Protein AF-A0AA88XJ50-F1 (afdb_monomer_lite)

Secondary structure (DSSP, 8-state):
------PPEETTT--HHHHTTSTT--HHHHHHHHHHHHHHSS--HHHHHHSTTS-HHHHHHHHHTTSEE-PPPTT---HHHHHHHHHHHHHHHHSTT-----------S-------------

Radius of gyration: 33.4 Å; chains: 1; bounding box: 62×72×80 Å

InterPro domains:
  IPR010994 RuvA domain 2-like [SSF47781] (4-69)
  IPR060575 SAM-like, helix-hairpin-helix tandem [PF12836] (5-59)

Sequence (122 aa):
MATSNIGPINVNTASKEDHKLIPNVGDKTSLAILKLRDEKGFLDIEDLKSISTIPNTVLDPLVDRGVITFEEELGVPSLKDTIAQLQELQKVVANKDVQISIKQKEIPSGITVTRANSKTTI

Structure (mmCIF, N/CA/C/O backbone):
data_AF-A0AA88XJ50-F1
#
_entry.id   AF-A0AA88XJ50-F1
#
loop_
_atom_site.group_PDB
_atom_site.id
_atom_site.type_symbol
_atom_site.label_atom_id
_atom_site.label_alt_id
_atom_site.label_comp_id
_atom_site.label_asym_id
_atom_site.label_entity_id
_atom_site.label_seq_id
_atom_site.pdbx_PDB_ins_code
_atom_site.Cartn_x
_atom_site.Cartn_y
_atom_site.Cartn_z
_atom_site.occupancy
_atom_site.B_iso_or_equiv
_atom_site.auth_seq_id
_atom_site.auth_comp_id
_atom_site.auth_asym_id
_atom_site.auth_atom_id
_atom_site.pdbx_PDB_model_num
ATOM 1 N N . MET A 1 1 ? 9.227 -24.376 -12.001 1.00 35.28 1 MET A N 1
ATOM 2 C CA . MET A 1 1 ? 8.880 -22.940 -12.047 1.00 35.28 1 MET A CA 1
ATOM 3 C C . MET A 1 1 ? 7.486 -22.826 -11.459 1.00 35.28 1 MET A C 1
ATOM 5 O O . MET A 1 1 ? 6.574 -23.398 -12.036 1.00 35.28 1 MET A O 1
ATOM 9 N N . ALA A 1 2 ? 7.339 -22.263 -10.259 1.00 36.47 2 ALA A N 1
ATOM 10 C CA . ALA A 1 2 ? 6.041 -22.192 -9.594 1.00 36.47 2 ALA A CA 1
ATOM 11 C C . ALA A 1 2 ? 5.217 -21.072 -10.240 1.00 36.47 2 ALA A C 1
ATOM 13 O O . ALA A 1 2 ? 5.492 -19.893 -10.042 1.00 36.47 2 ALA A O 1
ATOM 14 N N . THR A 1 3 ? 4.247 -21.449 -11.066 1.00 40.50 3 THR A N 1
ATOM 15 C CA . THR A 1 3 ? 3.180 -20.557 -11.517 1.00 40.50 3 THR A CA 1
ATOM 16 C C . THR A 1 3 ? 2.228 -20.365 -10.343 1.00 40.50 3 THR A C 1
ATOM 18 O O . THR A 1 3 ? 1.256 -21.106 -10.196 1.00 40.50 3 THR A O 1
ATOM 21 N N . SER A 1 4 ? 2.553 -19.432 -9.451 1.00 47.94 4 SER A N 1
ATOM 22 C CA . SER A 1 4 ? 1.611 -19.014 -8.419 1.00 47.94 4 SER A CA 1
ATOM 23 C C . SER A 1 4 ? 0.461 -18.302 -9.116 1.00 47.94 4 SER A C 1
ATOM 25 O O . SER A 1 4 ? 0.669 -17.355 -9.872 1.00 47.94 4 SER A O 1
ATOM 27 N N . ASN A 1 5 ? -0.749 -18.803 -8.899 1.00 52.62 5 ASN A N 1
ATOM 28 C CA . ASN A 1 5 ? -1.982 -18.102 -9.206 1.00 52.62 5 ASN A CA 1
ATOM 29 C C . ASN A 1 5 ? -2.027 -16.874 -8.283 1.00 52.62 5 ASN A C 1
ATOM 31 O O . ASN A 1 5 ? -2.505 -16.951 -7.154 1.00 52.62 5 ASN A O 1
ATOM 35 N N . ILE A 1 6 ? -1.350 -15.805 -8.706 1.00 66.25 6 ILE A N 1
ATOM 36 C CA . ILE A 1 6 ? -1.211 -14.563 -7.954 1.00 66.25 6 ILE A CA 1
ATOM 37 C C . ILE A 1 6 ? -2.518 -13.822 -8.184 1.00 66.25 6 ILE A C 1
ATOM 39 O O . ILE A 1 6 ? -2.699 -13.156 -9.203 1.00 66.25 6 ILE A O 1
ATOM 43 N N . GLY A 1 7 ? -3.459 -14.028 -7.267 1.00 74.88 7 GLY A N 1
ATOM 44 C CA . GLY A 1 7 ? -4.624 -13.166 -7.168 1.00 74.88 7 GLY A CA 1
ATOM 45 C C . GLY A 1 7 ? -4.208 -11.700 -6.977 1.00 74.88 7 GLY A C 1
ATOM 46 O O . GLY A 1 7 ? -3.026 -11.415 -6.762 1.00 74.88 7 GLY A O 1
ATOM 47 N N . PRO A 1 8 ? -5.164 -10.767 -7.061 1.00 85.75 8 PRO A N 1
ATOM 48 C CA . PRO A 1 8 ? -4.906 -9.354 -6.813 1.00 85.75 8 PRO A CA 1
ATOM 49 C C . PRO A 1 8 ? -4.130 -9.141 -5.509 1.00 85.75 8 PRO A C 1
ATOM 51 O O . PRO A 1 8 ? -4.492 -9.682 -4.464 1.00 85.75 8 PRO A O 1
ATOM 54 N N . ILE A 1 9 ? -3.065 -8.344 -5.578 1.00 89.12 9 ILE A N 1
ATOM 55 C CA . ILE A 1 9 ? -2.255 -7.968 -4.422 1.00 89.12 9 ILE A CA 1
ATOM 56 C C . ILE A 1 9 ? -2.722 -6.600 -3.945 1.00 89.12 9 ILE A C 1
ATOM 58 O O . ILE A 1 9 ? -2.658 -5.614 -4.683 1.00 89.12 9 ILE A O 1
ATOM 62 N N . ASN A 1 10 ? -3.158 -6.547 -2.692 1.00 89.81 10 ASN A N 1
ATOM 63 C CA . ASN A 1 10 ? -3.593 -5.312 -2.065 1.00 89.81 10 ASN A CA 1
ATOM 64 C C . ASN A 1 10 ? -2.393 -4.541 -1.505 1.00 89.81 10 ASN A C 1
ATOM 66 O O . ASN A 1 10 ? -1.741 -5.006 -0.578 1.00 89.81 10 ASN A O 1
ATOM 70 N N . VAL A 1 11 ? -2.117 -3.344 -2.019 1.00 89.62 11 VAL A N 1
ATOM 71 C CA . VAL A 1 11 ? -0.934 -2.547 -1.625 1.00 89.62 11 VAL A CA 1
ATOM 72 C C . VAL A 1 11 ? -0.959 -2.052 -0.178 1.00 89.62 11 VAL A C 1
ATOM 74 O O . VAL A 1 11 ? 0.087 -1.737 0.389 1.00 89.62 11 VAL A O 1
ATOM 77 N N . ASN A 1 12 ? -2.143 -1.978 0.429 1.00 89.94 12 ASN A N 1
ATOM 78 C CA . ASN A 1 12 ? -2.312 -1.499 1.795 1.00 89.94 12 ASN A CA 1
ATOM 79 C C . ASN A 1 12 ? -2.062 -2.615 2.822 1.00 89.94 12 ASN A C 1
ATOM 81 O O . ASN A 1 12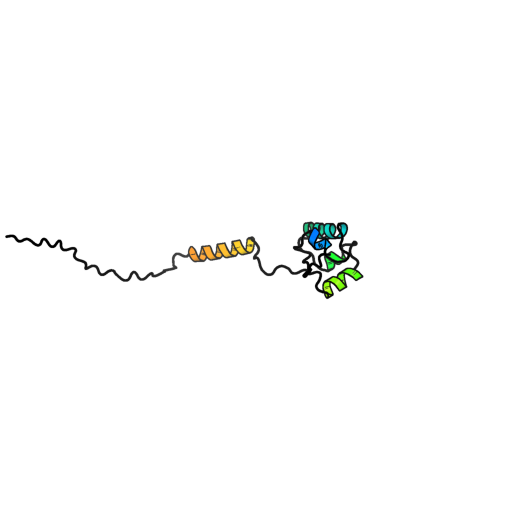 ? -1.527 -2.351 3.902 1.00 89.94 12 ASN A O 1
ATOM 85 N N . THR A 1 13 ? -2.376 -3.868 2.481 1.00 87.44 13 THR A N 1
ATOM 86 C CA . THR A 1 13 ? -2.285 -5.014 3.406 1.00 87.44 13 THR A CA 1
ATOM 87 C C . THR A 1 13 ? -1.150 -5.986 3.089 1.00 87.44 13 THR A C 1
ATOM 89 O O . THR A 1 13 ? -0.698 -6.707 3.980 1.00 87.44 13 THR A O 1
ATOM 92 N N . ALA A 1 14 ? -0.655 -6.002 1.852 1.00 88.44 14 ALA A N 1
ATOM 93 C CA . 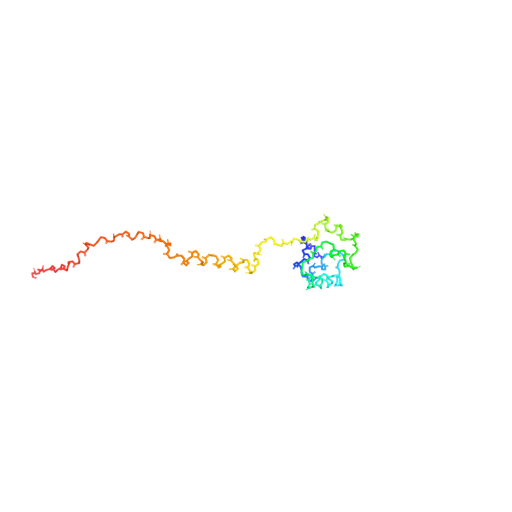ALA A 1 14 ? 0.358 -6.944 1.405 1.00 88.44 14 ALA A CA 1
ATOM 94 C C . ALA A 1 14 ? 1.719 -6.742 2.086 1.00 88.44 14 ALA A C 1
ATOM 96 O O . ALA A 1 14 ? 2.101 -5.655 2.539 1.00 88.44 14 ALA A O 1
ATOM 97 N N . SER A 1 15 ? 2.474 -7.839 2.166 1.00 89.62 15 SER A N 1
ATOM 98 C CA . SER A 1 15 ? 3.823 -7.828 2.716 1.00 89.62 15 SER A CA 1
ATOM 99 C C . SER A 1 15 ? 4.855 -7.354 1.688 1.00 89.62 15 SER A C 1
ATOM 101 O O . SER A 1 15 ? 4.606 -7.286 0.482 1.00 89.62 15 SER A O 1
ATOM 103 N N . LYS A 1 16 ? 6.078 -7.080 2.163 1.00 89.44 16 LYS A N 1
ATOM 104 C CA . LYS A 1 16 ? 7.202 -6.714 1.291 1.00 89.44 16 LYS A CA 1
ATOM 105 C C . LYS A 1 16 ? 7.431 -7.746 0.177 1.00 89.44 16 LYS A C 1
ATOM 107 O O . LYS A 1 16 ? 7.739 -7.366 -0.955 1.00 89.44 16 LYS A O 1
ATOM 112 N N . GLU A 1 17 ? 7.328 -9.028 0.519 1.00 89.38 17 GLU A N 1
ATOM 113 C CA . GLU A 1 17 ? 7.558 -10.129 -0.416 1.00 89.38 17 GLU A CA 1
ATOM 114 C C . GLU A 1 17 ? 6.401 -10.276 -1.404 1.00 89.38 17 GLU A C 1
ATOM 116 O O . GLU A 1 17 ? 6.652 -10.486 -2.587 1.00 89.38 17 GLU A O 1
ATOM 121 N N . ASP A 1 18 ? 5.163 -10.040 -0.967 1.00 89.31 18 ASP A N 1
ATOM 122 C CA . ASP A 1 18 ? 3.999 -10.048 -1.858 1.00 89.31 18 ASP A CA 1
ATOM 123 C C . ASP A 1 18 ? 4.078 -8.914 -2.883 1.00 89.31 18 ASP A C 1
ATOM 125 O O . ASP A 1 18 ? 3.877 -9.145 -4.070 1.00 89.31 18 ASP A O 1
ATOM 129 N N . HIS A 1 19 ? 4.495 -7.707 -2.487 1.00 88.56 19 HIS A N 1
ATOM 130 C CA . HIS A 1 19 ? 4.727 -6.620 -3.444 1.00 88.56 19 HIS A CA 1
ATOM 131 C C . HIS A 1 19 ? 5.745 -6.993 -4.529 1.00 88.56 19 HIS A C 1
ATOM 133 O O . HIS A 1 19 ? 5.615 -6.549 -5.663 1.00 88.56 19 HIS A O 1
ATOM 139 N N . LYS A 1 20 ? 6.749 -7.822 -4.215 1.00 88.69 20 LYS A N 1
ATOM 140 C CA . LYS A 1 20 ? 7.754 -8.272 -5.195 1.00 88.69 20 LYS A CA 1
ATOM 141 C C . LYS A 1 20 ? 7.200 -9.281 -6.203 1.00 88.69 20 LYS A C 1
ATOM 143 O O . LYS A 1 20 ? 7.856 -9.549 -7.207 1.00 88.69 20 LYS A O 1
ATOM 148 N N . LEU A 1 21 ? 6.018 -9.844 -5.952 1.00 88.19 21 LEU A N 1
ATOM 149 C CA . LEU A 1 21 ? 5.299 -10.669 -6.924 1.00 88.19 21 LEU A CA 1
ATOM 150 C C . LEU A 1 21 ? 4.606 -9.812 -7.992 1.00 88.19 21 LEU A C 1
ATOM 152 O O . LEU A 1 21 ? 4.261 -10.330 -9.055 1.00 88.19 21 LEU A O 1
ATOM 156 N N . ILE A 1 22 ? 4.426 -8.510 -7.740 1.00 86.12 22 ILE A N 1
ATOM 157 C CA . ILE A 1 22 ? 3.868 -7.583 -8.720 1.00 86.12 22 ILE A CA 1
ATOM 158 C C . ILE A 1 22 ? 4.902 -7.387 -9.847 1.00 86.12 22 ILE A C 1
ATOM 160 O O . ILE A 1 22 ? 6.060 -7.044 -9.587 1.00 86.12 22 ILE A O 1
ATOM 164 N N . PRO A 1 23 ? 4.517 -7.572 -11.123 1.00 84.50 23 PRO A N 1
ATOM 165 C CA . PRO A 1 23 ? 5.422 -7.367 -12.246 1.00 84.50 23 PRO A CA 1
ATOM 166 C C . PRO A 1 23 ? 6.050 -5.971 -12.226 1.00 84.50 23 PRO A C 1
ATOM 168 O O . PRO A 1 23 ? 5.353 -4.973 -12.061 1.00 84.50 23 PRO A O 1
ATOM 171 N N . ASN A 1 24 ? 7.366 -5.900 -12.450 1.00 83.38 24 ASN A N 1
ATOM 172 C CA . ASN A 1 24 ? 8.159 -4.661 -12.428 1.00 83.38 24 ASN A CA 1
ATOM 173 C C . ASN A 1 24 ? 8.237 -3.951 -11.059 1.00 83.38 24 ASN A C 1
ATOM 175 O O . ASN A 1 24 ? 8.752 -2.836 -10.982 1.00 83.38 24 ASN A O 1
ATOM 179 N N . VAL A 1 25 ? 7.793 -4.593 -9.975 1.00 85.88 25 VAL A N 1
ATOM 180 C CA . VAL A 1 25 ? 7.992 -4.119 -8.601 1.00 85.88 25 VAL A CA 1
ATOM 181 C C . VAL A 1 25 ? 9.116 -4.928 -7.959 1.00 85.88 25 VAL A C 1
ATOM 183 O O . VAL A 1 25 ? 9.041 -6.142 -7.814 1.00 85.88 25 VAL A O 1
ATOM 186 N N . GLY A 1 26 ? 10.194 -4.240 -7.582 1.00 86.19 26 GLY A N 1
ATOM 187 C CA . GLY A 1 26 ? 11.337 -4.836 -6.883 1.00 86.19 26 GLY A CA 1
ATOM 188 C C . GLY A 1 26 ? 11.457 -4.361 -5.436 1.00 86.19 26 GLY A C 1
ATOM 189 O O . GLY A 1 26 ? 10.621 -3.608 -4.939 1.00 86.19 26 GLY A O 1
ATOM 190 N N . ASP A 1 27 ? 12.552 -4.731 -4.766 1.00 89.69 27 ASP A N 1
ATOM 191 C CA . ASP A 1 27 ? 12.810 -4.365 -3.364 1.00 89.69 27 ASP A CA 1
ATOM 192 C C . ASP A 1 27 ? 12.726 -2.861 -3.089 1.00 89.69 27 ASP A C 1
ATOM 194 O O . ASP A 1 27 ? 12.152 -2.456 -2.081 1.00 89.69 27 ASP A O 1
ATOM 198 N N . LYS A 1 28 ? 13.278 -2.027 -3.980 1.00 89.44 28 LYS A N 1
ATOM 199 C CA . LYS A 1 28 ? 13.258 -0.563 -3.816 1.00 89.44 28 LYS A CA 1
ATOM 200 C C . LYS A 1 28 ? 11.832 -0.021 -3.801 1.00 89.44 28 LYS A C 1
ATOM 202 O O . LYS A 1 28 ? 11.483 0.763 -2.925 1.00 89.44 28 LYS A O 1
ATOM 207 N N . THR A 1 29 ? 11.023 -0.468 -4.752 1.00 88.38 29 THR A N 1
ATOM 208 C CA . THR A 1 29 ? 9.630 -0.055 -4.898 1.00 88.38 29 THR A CA 1
ATOM 209 C C . THR A 1 29 ? 8.782 -0.574 -3.745 1.00 88.38 29 THR A C 1
ATOM 211 O O . THR A 1 29 ? 8.054 0.193 -3.129 1.00 88.38 29 THR A O 1
ATOM 214 N N . SER A 1 30 ? 8.937 -1.852 -3.395 1.00 90.75 30 SER A N 1
ATOM 215 C CA . SER A 1 30 ? 8.232 -2.471 -2.272 1.00 90.75 30 SER A CA 1
ATOM 216 C C . SER A 1 30 ? 8.520 -1.748 -0.948 1.00 90.75 30 SER A C 1
ATOM 218 O O . SER A 1 30 ? 7.602 -1.458 -0.184 1.00 90.75 30 SER A O 1
ATOM 220 N N . LEU A 1 31 ? 9.778 -1.357 -0.703 1.00 91.56 31 LEU A N 1
ATOM 221 C CA . LEU A 1 31 ? 10.143 -0.540 0.458 1.00 91.56 31 LEU A CA 1
ATOM 222 C C . LEU A 1 31 ? 9.544 0.868 0.410 1.00 91.56 31 LEU A C 1
ATOM 224 O O . LEU A 1 31 ? 9.184 1.397 1.457 1.00 91.56 31 LEU A O 1
ATOM 228 N N . ALA A 1 32 ? 9.458 1.487 -0.768 1.00 90.75 32 ALA A N 1
ATOM 229 C CA . ALA A 1 32 ? 8.853 2.808 -0.911 1.00 90.75 32 ALA A CA 1
ATOM 230 C C . ALA A 1 32 ? 7.353 2.781 -0.585 1.00 90.75 32 ALA A C 1
ATOM 232 O O . ALA A 1 32 ? 6.889 3.655 0.139 1.00 90.75 32 ALA A O 1
ATOM 233 N N . ILE A 1 33 ? 6.632 1.749 -1.041 1.00 89.81 33 ILE A N 1
ATOM 234 C CA . ILE A 1 33 ? 5.213 1.541 -0.714 1.00 89.81 33 ILE A CA 1
ATOM 235 C C . ILE A 1 33 ? 5.039 1.400 0.802 1.00 89.81 33 ILE A C 1
ATOM 237 O O . ILE A 1 33 ? 4.228 2.104 1.392 1.00 89.81 33 ILE A O 1
ATOM 241 N N . LEU A 1 34 ? 5.846 0.558 1.458 1.00 90.94 34 LEU A N 1
ATOM 242 C CA . LEU A 1 34 ? 5.768 0.373 2.913 1.00 90.94 34 LEU A CA 1
ATOM 243 C C . LEU A 1 34 ? 6.048 1.665 3.687 1.00 90.94 34 LEU A C 1
ATOM 245 O O . LEU A 1 34 ? 5.322 1.975 4.622 1.00 90.94 34 LEU A O 1
ATOM 249 N N . LYS A 1 35 ? 7.062 2.437 3.283 1.00 90.69 35 LYS A N 1
ATOM 250 C CA . LYS A 1 35 ? 7.363 3.729 3.917 1.00 90.69 35 LYS A CA 1
ATOM 251 C C . LYS A 1 35 ? 6.225 4.726 3.754 1.00 90.69 35 LYS A C 1
ATOM 253 O O . LYS A 1 35 ? 5.848 5.373 4.722 1.00 90.69 35 LYS A O 1
ATOM 258 N N . LEU A 1 36 ? 5.671 4.830 2.548 1.00 89.81 36 LEU A N 1
ATOM 259 C CA . LEU A 1 36 ? 4.567 5.744 2.281 1.00 89.81 36 LEU A CA 1
ATOM 260 C C . LEU A 1 36 ? 3.324 5.343 3.085 1.00 89.81 36 LEU A C 1
ATOM 262 O O . LEU A 1 36 ? 2.633 6.207 3.614 1.00 89.81 36 LEU A O 1
ATOM 266 N N . ARG A 1 37 ? 3.082 4.035 3.237 1.00 89.31 37 ARG A N 1
ATOM 267 C CA . ARG A 1 37 ? 2.033 3.489 4.104 1.00 89.31 37 ARG A CA 1
ATOM 268 C C . ARG A 1 37 ? 2.279 3.830 5.573 1.00 89.31 37 ARG A C 1
ATOM 270 O O . ARG A 1 37 ? 1.348 4.214 6.263 1.00 89.31 37 ARG A O 1
ATOM 277 N N . ASP A 1 38 ? 3.513 3.730 6.056 1.00 89.12 38 ASP A N 1
ATOM 278 C CA . ASP A 1 38 ? 3.838 4.068 7.446 1.00 89.12 38 ASP A CA 1
ATOM 279 C C . ASP A 1 38 ? 3.694 5.582 7.727 1.00 89.12 38 ASP A C 1
ATOM 281 O O . ASP A 1 38 ? 3.358 5.970 8.845 1.00 89.12 38 ASP A O 1
ATOM 285 N N . GLU A 1 39 ? 3.909 6.439 6.722 1.00 89.31 39 GLU A N 1
ATOM 286 C CA . GLU A 1 39 ? 3.777 7.900 6.836 1.00 89.31 39 GLU A CA 1
ATOM 287 C C . GLU A 1 39 ? 2.333 8.404 6.648 1.00 89.31 39 GLU A C 1
ATOM 289 O O . GLU A 1 39 ? 1.871 9.247 7.419 1.00 89.31 39 GLU A O 1
ATOM 294 N N . LYS A 1 40 ? 1.616 7.910 5.627 1.00 87.94 40 LYS A N 1
ATOM 295 C CA . LYS A 1 40 ? 0.260 8.359 5.249 1.00 87.94 40 LYS A CA 1
ATOM 296 C C . LYS A 1 40 ? -0.851 7.480 5.840 1.00 87.94 40 LYS A C 1
ATOM 298 O O . LYS A 1 40 ? -1.976 7.941 6.024 1.00 87.94 40 LYS A O 1
ATOM 303 N N . GLY A 1 41 ? -0.554 6.221 6.151 1.00 85.19 41 GLY A N 1
ATOM 304 C CA . GLY A 1 41 ? -1.515 5.207 6.584 1.00 85.19 41 GLY A CA 1
ATOM 305 C C . GLY A 1 41 ? -2.069 4.409 5.406 1.00 85.19 41 GLY A C 1
ATOM 306 O O . GLY A 1 41 ? -1.642 3.285 5.163 1.00 85.19 41 GLY A O 1
ATOM 307 N N . PHE A 1 42 ? -3.026 4.986 4.682 1.00 86.69 42 PHE A N 1
ATOM 308 C CA . PHE A 1 42 ? -3.678 4.344 3.538 1.00 86.69 42 PHE A CA 1
ATOM 309 C C . PHE A 1 42 ? -3.214 4.972 2.224 1.00 86.69 42 PHE A C 1
ATOM 311 O O . PHE A 1 42 ? -3.098 6.196 2.129 1.00 86.69 42 PHE A O 1
ATOM 318 N N . LEU A 1 43 ? -2.958 4.124 1.230 1.00 88.31 43 LEU A N 1
ATOM 319 C CA . LEU A 1 43 ? -2.463 4.501 -0.086 1.00 88.31 43 LEU A CA 1
ATOM 320 C C . LEU A 1 43 ? -3.538 4.317 -1.151 1.00 88.31 43 LEU A C 1
ATOM 322 O O . LEU A 1 43 ? -4.193 3.273 -1.222 1.00 88.31 43 LEU A O 1
ATOM 326 N N . ASP A 1 44 ? -3.657 5.316 -2.015 1.00 88.75 44 ASP A N 1
ATOM 327 C CA . ASP A 1 44 ? -4.462 5.276 -3.229 1.00 88.75 44 ASP A CA 1
ATOM 328 C C . ASP A 1 44 ? -3.587 5.138 -4.490 1.00 88.75 44 ASP A C 1
ATOM 330 O O . ASP A 1 44 ? -2.355 5.054 -4.449 1.00 88.75 44 ASP A O 1
ATOM 334 N N . ILE A 1 45 ? -4.234 5.083 -5.654 1.00 87.19 45 ILE A N 1
ATOM 335 C CA . ILE A 1 45 ? -3.520 4.984 -6.927 1.00 87.19 45 ILE A CA 1
ATOM 336 C C . ILE A 1 45 ? -2.632 6.209 -7.198 1.00 87.19 45 ILE A C 1
ATOM 338 O O . ILE A 1 45 ? -1.585 6.063 -7.826 1.00 87.19 45 ILE A O 1
ATOM 342 N N . GLU A 1 46 ? -3.008 7.403 -6.736 1.00 85.94 46 GLU A N 1
ATOM 343 C CA . GLU A 1 46 ? -2.236 8.630 -6.962 1.00 85.94 46 GLU A CA 1
ATOM 344 C C . GLU A 1 46 ? -0.976 8.678 -6.090 1.00 85.94 46 GLU A C 1
ATOM 346 O O . GLU A 1 46 ? 0.084 9.126 -6.538 1.00 85.94 46 GLU A O 1
ATOM 351 N N . ASP A 1 47 ? -1.044 8.124 -4.883 1.00 87.44 47 ASP A N 1
ATOM 352 C CA . ASP A 1 47 ? 0.101 7.928 -4.002 1.00 87.44 47 ASP A CA 1
ATOM 353 C C . ASP A 1 47 ? 1.138 7.015 -4.641 1.00 87.44 47 ASP A C 1
ATOM 355 O O . ASP A 1 47 ? 2.330 7.327 -4.650 1.00 87.44 47 ASP A O 1
ATOM 359 N N . LEU A 1 48 ? 0.693 5.910 -5.247 1.00 85.38 48 LEU A N 1
ATOM 360 C CA . LEU A 1 48 ? 1.598 5.020 -5.970 1.00 85.38 48 LEU A CA 1
ATOM 361 C C . LEU A 1 48 ? 2.217 5.697 -7.197 1.00 85.38 48 LEU A C 1
ATOM 363 O O . LEU A 1 48 ? 3.388 5.451 -7.481 1.00 85.38 48 LEU A O 1
ATOM 367 N N . LYS A 1 49 ? 1.479 6.576 -7.889 1.00 85.25 49 LYS A N 1
ATOM 368 C CA . LYS A 1 49 ? 2.021 7.400 -8.989 1.00 85.25 49 LYS A CA 1
ATOM 369 C C . LYS A 1 49 ? 3.037 8.431 -8.501 1.00 85.25 49 LYS A C 1
ATOM 371 O O . LYS A 1 49 ? 3.961 8.782 -9.232 1.00 85.25 49 LYS A O 1
ATOM 376 N N . SER A 1 50 ? 2.895 8.893 -7.261 1.00 83.94 50 SER A N 1
ATOM 377 C CA . SER A 1 50 ? 3.837 9.822 -6.628 1.00 83.94 50 SER A CA 1
ATOM 378 C C . SER A 1 50 ? 5.162 9.148 -6.257 1.00 83.94 50 SER A C 1
ATOM 380 O O . SER A 1 50 ? 6.197 9.812 -6.145 1.00 83.94 50 SER A O 1
ATOM 382 N N . ILE A 1 51 ? 5.181 7.817 -6.127 1.00 81.38 51 ILE A N 1
ATOM 383 C CA . ILE A 1 51 ? 6.419 7.054 -5.973 1.00 81.38 51 ILE A CA 1
ATOM 384 C C . ILE A 1 51 ? 7.160 7.067 -7.317 1.00 81.38 51 ILE A C 1
ATOM 386 O O . ILE A 1 51 ? 6.907 6.244 -8.191 1.00 81.38 51 ILE A O 1
ATOM 390 N N . SER A 1 52 ? 8.173 7.932 -7.445 1.00 67.06 52 SER A N 1
ATOM 391 C CA . SER A 1 52 ? 9.048 8.067 -8.634 1.00 67.06 52 SER A CA 1
ATOM 392 C C . SER A 1 52 ? 9.661 6.752 -9.157 1.00 67.06 52 SER A C 1
ATOM 394 O O . SER A 1 52 ? 10.244 6.728 -10.240 1.00 67.06 52 SER A O 1
ATOM 396 N N . THR A 1 53 ? 9.583 5.670 -8.384 1.00 75.31 53 THR A N 1
ATOM 397 C CA . THR A 1 53 ? 10.132 4.354 -8.724 1.00 75.31 53 THR A CA 1
ATOM 398 C C . THR A 1 53 ? 9.166 3.502 -9.564 1.00 75.31 53 THR A C 1
ATOM 400 O O . THR A 1 53 ? 9.589 2.472 -10.084 1.00 75.31 53 THR A O 1
ATOM 403 N N . ILE A 1 54 ? 7.894 3.900 -9.723 1.00 76.12 54 ILE A N 1
ATOM 404 C CA . ILE A 1 54 ? 6.904 3.194 -10.554 1.00 76.12 54 ILE A CA 1
ATOM 405 C C . ILE A 1 54 ? 6.468 4.097 -11.715 1.00 76.12 54 ILE A C 1
ATOM 407 O O . ILE A 1 54 ? 5.822 5.115 -11.490 1.00 76.12 54 ILE A O 1
ATOM 411 N N . PRO A 1 55 ? 6.773 3.741 -12.972 1.00 76.19 55 PRO A N 1
ATOM 412 C CA . PRO A 1 55 ? 6.241 4.464 -14.121 1.00 76.19 55 PRO A CA 1
ATOM 413 C C . PRO A 1 55 ? 4.720 4.287 -14.240 1.00 76.19 55 PRO A C 1
ATOM 415 O O . PRO A 1 55 ? 4.219 3.164 -14.160 1.00 76.19 55 PRO A O 1
ATOM 418 N N . ASN A 1 56 ? 3.987 5.361 -14.554 1.00 78.88 56 ASN A N 1
ATOM 419 C CA . ASN A 1 56 ? 2.535 5.303 -14.812 1.00 78.88 56 ASN A CA 1
ATOM 420 C C . ASN A 1 56 ? 2.173 4.302 -15.919 1.00 78.88 56 ASN A C 1
ATOM 422 O O . ASN A 1 56 ? 1.180 3.590 -15.823 1.00 78.88 56 ASN A O 1
ATOM 426 N N . THR A 1 57 ? 3.038 4.187 -16.931 1.00 81.06 57 THR A N 1
ATOM 427 C CA . THR A 1 57 ? 2.899 3.234 -18.044 1.00 81.06 57 THR A CA 1
ATOM 428 C C . THR A 1 57 ? 2.903 1.771 -17.601 1.00 81.06 57 THR A C 1
ATOM 430 O O . THR A 1 57 ? 2.464 0.907 -18.354 1.00 81.06 57 THR A O 1
ATOM 433 N N . VAL A 1 58 ? 3.407 1.489 -16.399 1.00 82.44 58 VAL A N 1
ATOM 434 C CA . VAL A 1 58 ? 3.430 0.160 -15.785 1.00 82.44 58 VAL A CA 1
ATOM 435 C C . VAL A 1 58 ? 2.305 0.014 -14.769 1.00 82.44 58 VAL A C 1
ATOM 437 O O . VAL A 1 58 ? 1.679 -1.038 -14.722 1.00 82.44 58 VAL A O 1
ATOM 440 N N . LEU A 1 59 ? 2.031 1.051 -13.975 1.00 84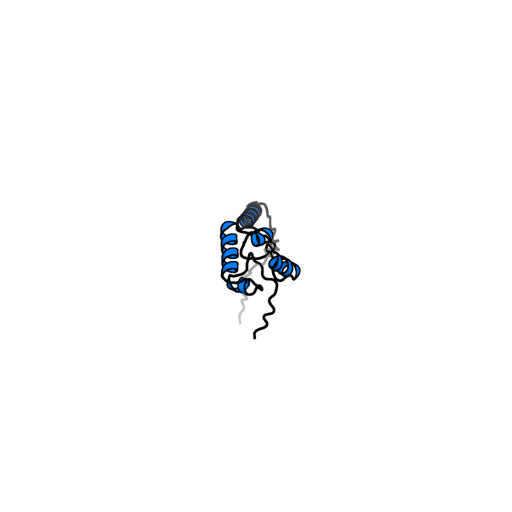.44 59 LEU A N 1
ATOM 441 C CA . LEU A 1 59 ? 1.006 0.999 -12.935 1.00 84.44 59 LEU A CA 1
ATOM 442 C C . LEU A 1 59 ? -0.408 0.870 -13.519 1.00 84.44 59 LEU A C 1
ATOM 444 O O . LEU A 1 59 ? -1.154 -0.006 -13.088 1.00 84.44 59 LEU A O 1
ATOM 448 N N . ASP A 1 60 ? -0.759 1.692 -14.513 1.00 86.06 60 ASP A N 1
ATOM 449 C CA . ASP A 1 60 ? -2.123 1.733 -15.057 1.00 86.06 60 ASP A CA 1
ATOM 450 C C . ASP A 1 60 ? -2.567 0.358 -15.609 1.00 86.06 60 ASP A C 1
ATOM 452 O O . ASP A 1 60 ? -3.629 -0.121 -15.208 1.00 86.06 60 ASP A O 1
ATOM 456 N N . PRO A 1 61 ? -1.754 -0.367 -16.413 1.00 86.81 61 PRO A N 1
ATOM 457 C CA . PRO A 1 61 ? -2.109 -1.716 -16.858 1.00 86.81 61 PRO A CA 1
ATOM 458 C C . PRO A 1 61 ? -2.217 -2.749 -15.734 1.00 86.81 61 PRO A C 1
ATOM 460 O O . PRO A 1 61 ? -2.921 -3.741 -15.890 1.00 86.81 61 PRO A O 1
ATOM 463 N N . LEU A 1 62 ? -1.487 -2.594 -14.626 1.00 87.12 62 LEU A N 1
ATOM 464 C CA . LEU A 1 62 ? -1.540 -3.550 -13.514 1.00 87.12 62 LEU A CA 1
ATOM 465 C C . LEU A 1 62 ? -2.832 -3.407 -12.714 1.00 87.12 62 LEU A C 1
ATOM 467 O O . LEU A 1 62 ? -3.388 -4.414 -12.277 1.00 87.12 62 LEU A O 1
ATOM 471 N N . VAL A 1 63 ? -3.314 -2.175 -12.562 1.00 85.81 63 VAL A N 1
ATOM 472 C CA . VAL A 1 63 ? -4.617 -1.895 -11.954 1.00 85.81 63 VAL A CA 1
ATOM 473 C C . VAL A 1 63 ? -5.741 -2.344 -12.888 1.00 85.81 63 VAL A C 1
ATOM 475 O O . VAL A 1 63 ? -6.625 -3.076 -12.455 1.00 85.81 63 VAL A O 1
ATOM 478 N N . ASP A 1 64 ? -5.666 -2.000 -14.178 1.00 86.62 64 ASP A N 1
ATOM 479 C CA . ASP A 1 64 ? -6.662 -2.389 -15.192 1.00 86.62 64 ASP A CA 1
ATOM 480 C C . ASP A 1 64 ? -6.820 -3.915 -15.308 1.00 86.62 64 ASP A C 1
ATOM 482 O O . ASP A 1 64 ? -7.923 -4.448 -15.408 1.00 86.62 64 ASP A O 1
ATOM 486 N N . ARG A 1 65 ? -5.707 -4.650 -15.196 1.00 85.19 65 ARG A N 1
ATOM 487 C CA . ARG A 1 65 ? -5.694 -6.121 -15.208 1.00 85.19 65 ARG A CA 1
ATOM 488 C C . ARG A 1 65 ? -6.088 -6.762 -13.875 1.00 85.19 65 ARG A C 1
ATOM 490 O O . ARG A 1 65 ? -6.092 -7.989 -13.797 1.00 85.19 65 ARG A O 1
ATOM 497 N N . GLY A 1 66 ? -6.357 -5.974 -12.833 1.00 83.56 66 GLY A N 1
ATOM 498 C CA . GLY A 1 66 ? -6.691 -6.474 -11.497 1.00 83.56 66 GLY A CA 1
ATOM 499 C C . GLY A 1 66 ? -5.537 -7.197 -10.797 1.00 83.56 66 GLY A C 1
ATOM 500 O O . GLY A 1 66 ? -5.771 -8.087 -9.990 1.00 83.56 66 GLY A O 1
ATOM 501 N N . VAL A 1 67 ? -4.285 -6.862 -11.122 1.00 86.62 67 VAL A N 1
ATOM 502 C CA . VAL A 1 67 ? -3.096 -7.399 -10.431 1.00 86.62 67 VAL A CA 1
ATOM 503 C C . VAL A 1 67 ? -2.855 -6.652 -9.123 1.00 86.62 67 VAL A C 1
ATOM 505 O O . VAL A 1 67 ? -2.414 -7.247 -8.144 1.00 86.62 67 VAL A O 1
ATOM 508 N N . ILE A 1 68 ? -3.141 -5.349 -9.114 1.00 86.88 68 ILE A N 1
ATOM 509 C CA . ILE A 1 68 ? -3.034 -4.480 -7.944 1.00 86.88 68 ILE A CA 1
ATOM 510 C C . ILE A 1 68 ? -4.434 -4.054 -7.528 1.00 86.88 68 ILE A C 1
ATOM 512 O O . ILE A 1 68 ? -5.215 -3.596 -8.363 1.00 86.88 68 ILE A O 1
ATOM 516 N N . THR A 1 69 ? -4.724 -4.149 -6.236 1.00 87.62 69 THR A N 1
ATOM 517 C CA . THR A 1 69 ? -5.947 -3.615 -5.641 1.00 87.62 69 THR A CA 1
ATOM 518 C C . THR A 1 69 ? -5.625 -2.671 -4.494 1.00 87.62 69 THR A C 1
ATOM 520 O O . THR A 1 69 ? -4.551 -2.711 -3.894 1.00 87.62 69 THR A O 1
ATOM 523 N N . PHE A 1 70 ? -6.579 -1.792 -4.209 1.00 85.00 70 PHE A N 1
ATOM 524 C CA . PHE A 1 70 ? -6.497 -0.803 -3.136 1.00 85.00 70 PHE A CA 1
ATOM 525 C C . PHE A 1 70 ? -7.624 -0.997 -2.127 1.00 85.00 70 PHE A C 1
ATOM 527 O O . PHE A 1 70 ? -7.889 -0.088 -1.356 1.00 85.00 70 PHE A O 1
ATOM 534 N N . GLU A 1 71 ? -8.324 -2.136 -2.167 1.00 75.38 71 GLU A N 1
ATOM 535 C CA . GLU A 1 71 ? -9.519 -2.366 -1.357 1.00 75.38 71 GLU A CA 1
ATOM 536 C C . GLU A 1 71 ? -9.240 -2.035 0.114 1.00 75.38 71 GLU A C 1
ATOM 538 O O . GLU A 1 71 ? -8.360 -2.613 0.755 1.00 75.38 71 GLU A O 1
ATOM 543 N N . GLU A 1 72 ? -9.985 -1.070 0.641 1.00 62.47 72 GLU A N 1
ATOM 544 C CA . GLU A 1 72 ? -10.165 -0.928 2.074 1.00 62.47 72 GLU A CA 1
ATOM 545 C C . GLU A 1 72 ? -10.988 -2.146 2.489 1.00 62.47 72 GLU A C 1
ATOM 547 O O . GLU A 1 72 ? -12.094 -2.341 1.977 1.00 62.47 72 GLU A O 1
ATOM 552 N N . GLU A 1 73 ? -10.432 -3.032 3.319 1.00 54.03 73 GLU A N 1
ATOM 553 C CA . GLU A 1 73 ? -11.205 -4.178 3.789 1.00 54.03 73 GLU A CA 1
ATOM 554 C C . GLU A 1 73 ? -12.509 -3.669 4.408 1.00 54.03 73 GLU A C 1
ATOM 556 O O . GLU A 1 73 ? -12.509 -2.923 5.389 1.00 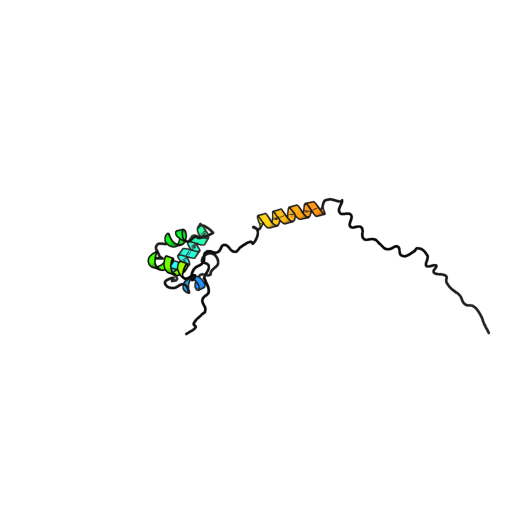54.03 73 GLU A O 1
ATOM 561 N N . LEU A 1 74 ? -13.631 -4.050 3.802 1.00 47.06 74 LEU A N 1
ATOM 562 C CA . LEU A 1 74 ? -14.955 -3.693 4.273 1.00 47.06 74 LEU A CA 1
ATOM 563 C C . LEU A 1 74 ? -15.149 -4.205 5.711 1.00 47.06 74 LEU A C 1
ATOM 565 O O . LEU A 1 74 ? -15.466 -5.371 5.931 1.00 47.06 74 LEU A O 1
ATOM 569 N N . GLY A 1 75 ? -15.048 -3.295 6.683 1.00 47.03 75 GLY A N 1
ATOM 570 C CA . GLY A 1 75 ? -15.909 -3.303 7.865 1.00 47.03 75 GLY A CA 1
ATOM 571 C C . GLY A 1 75 ? -15.408 -3.994 9.134 1.00 47.03 75 GLY A C 1
ATOM 572 O O . GLY A 1 75 ? -16.215 -4.625 9.814 1.00 47.03 75 GLY A O 1
ATOM 573 N N . VAL A 1 76 ? -14.149 -3.813 9.544 1.00 55.91 76 VAL A N 1
ATOM 574 C CA . VAL A 1 76 ? -13.849 -3.870 10.987 1.00 55.91 76 VAL A CA 1
ATOM 575 C C . VAL A 1 76 ? -14.138 -2.491 11.586 1.00 55.91 76 VAL A C 1
ATOM 577 O O . VAL A 1 76 ? -13.395 -1.553 11.290 1.00 55.91 76 VAL A O 1
ATOM 580 N N . PRO A 1 77 ? -15.215 -2.316 12.385 1.00 59.00 77 PRO A N 1
ATOM 581 C CA . PRO A 1 77 ? -15.443 -1.053 13.076 1.00 59.00 77 PRO A CA 1
ATOM 582 C C . PRO A 1 77 ? -14.170 -0.683 13.835 1.00 59.00 77 PRO A C 1
ATOM 584 O O . PRO A 1 77 ? -13.570 -1.547 14.484 1.00 59.00 77 PRO A O 1
ATOM 587 N N . SER A 1 78 ? -13.748 0.587 13.746 1.00 63.81 78 SER A N 1
ATOM 588 C CA . SER A 1 78 ? -12.582 1.074 14.486 1.00 63.81 78 SER A CA 1
ATOM 589 C C . SER A 1 78 ? -12.690 0.595 15.929 1.00 63.81 78 SER A C 1
ATOM 591 O O . SER A 1 78 ? -13.794 0.500 16.471 1.00 63.81 78 SER A O 1
ATOM 593 N N . LEU A 1 79 ? -11.571 0.315 16.600 1.00 61.25 79 LEU A N 1
ATOM 594 C CA . LEU A 1 79 ? -11.595 -0.026 18.029 1.00 61.25 79 LEU A CA 1
ATOM 595 C C . LEU A 1 79 ? -12.460 0.969 18.820 1.00 61.25 79 LEU A C 1
ATOM 597 O O . LEU A 1 79 ? -13.188 0.573 19.723 1.00 61.25 79 LEU A O 1
ATOM 601 N N . LYS A 1 80 ? -12.457 2.244 18.413 1.00 64.81 80 LYS A N 1
ATOM 602 C CA . LYS A 1 80 ? -13.306 3.298 18.977 1.00 64.81 80 LYS A CA 1
ATOM 603 C C . LYS A 1 80 ? -14.798 3.090 18.703 1.00 64.81 80 LYS A C 1
ATOM 605 O O . LYS A 1 80 ? -15.592 3.239 19.626 1.00 64.81 80 LYS A O 1
ATOM 610 N N . ASP A 1 81 ? -15.165 2.701 17.489 1.00 74.56 81 ASP A N 1
ATOM 611 C CA . ASP A 1 81 ? -16.553 2.428 17.098 1.00 74.56 81 ASP A CA 1
ATOM 612 C C . ASP A 1 81 ? -17.081 1.160 17.778 1.00 74.56 81 ASP A C 1
ATOM 614 O O . ASP A 1 81 ? -18.217 1.126 18.247 1.00 74.56 81 ASP A O 1
ATOM 618 N N . THR A 1 82 ? -16.227 0.143 17.923 1.00 75.62 82 THR A N 1
ATOM 619 C CA . THR A 1 82 ? -16.540 -1.083 18.667 1.00 75.62 82 THR A CA 1
ATOM 620 C C . THR A 1 82 ? -16.744 -0.781 20.151 1.00 75.62 82 THR A C 1
ATOM 622 O O . THR A 1 82 ? -17.715 -1.237 20.751 1.00 75.62 82 THR A O 1
ATOM 625 N N . ILE A 1 83 ? -15.869 0.034 20.752 1.00 78.75 83 ILE A N 1
ATOM 626 C CA . ILE A 1 83 ? -16.007 0.463 22.151 1.00 78.75 83 ILE A CA 1
ATOM 627 C C . ILE A 1 83 ? -17.288 1.286 22.338 1.00 78.75 83 ILE A C 1
ATOM 629 O O . ILE A 1 83 ? -18.014 1.043 23.298 1.00 78.75 83 ILE A O 1
ATOM 633 N N . ALA A 1 84 ? -17.608 2.199 21.417 1.00 77.44 84 ALA A N 1
ATOM 634 C CA . ALA A 1 84 ? -18.830 2.999 21.480 1.00 77.44 84 ALA A CA 1
ATOM 635 C C . ALA A 1 84 ? -20.098 2.129 21.404 1.00 77.44 84 ALA A C 1
ATOM 637 O O . ALA A 1 84 ? -21.022 2.312 22.198 1.00 77.44 84 ALA A O 1
ATOM 638 N N . GLN A 1 85 ? -20.125 1.131 20.514 1.00 79.31 85 GLN A N 1
ATOM 639 C CA . GLN A 1 85 ? -21.239 0.180 20.411 1.00 79.31 85 GLN A CA 1
ATOM 640 C C . GLN A 1 85 ? -21.368 -0.703 21.661 1.00 79.31 85 GLN A C 1
ATOM 642 O O . GLN A 1 85 ? -22.473 -0.906 22.163 1.00 79.31 85 GLN A O 1
ATOM 647 N N . LEU A 1 86 ? -20.251 -1.184 22.219 1.00 75.31 86 LEU A N 1
ATOM 648 C CA . LEU A 1 86 ? -20.252 -1.959 23.465 1.00 75.31 86 LEU A CA 1
ATOM 649 C C . LEU A 1 86 ? -20.731 -1.128 24.662 1.00 75.31 86 LEU A C 1
ATOM 651 O O . LEU A 1 86 ? -21.460 -1.640 25.510 1.00 75.31 86 LEU A O 1
ATOM 655 N N . GLN A 1 87 ? -20.369 0.154 24.724 1.00 76.12 87 GLN A N 1
ATOM 656 C CA . GLN A 1 87 ? -20.845 1.072 25.759 1.00 76.12 87 GLN A CA 1
ATOM 657 C C . GLN A 1 87 ? -22.351 1.332 25.642 1.00 76.12 87 GLN A C 1
ATOM 659 O O . GLN A 1 87 ? -23.039 1.390 26.660 1.00 76.12 87 GLN A O 1
ATOM 664 N N . GLU A 1 88 ? -22.886 1.447 24.426 1.00 77.12 88 GLU A N 1
ATOM 665 C CA . GLU A 1 88 ? -24.325 1.623 24.211 1.00 77.12 88 GLU A CA 1
ATOM 666 C C . GLU A 1 88 ? -25.119 0.362 24.595 1.00 77.12 88 GLU A C 1
ATOM 668 O O . GLU A 1 88 ? -26.137 0.451 25.281 1.00 77.12 88 GLU A O 1
ATOM 673 N N . LEU A 1 89 ? -24.605 -0.832 24.279 1.00 64.88 89 LEU A N 1
ATOM 674 C CA . LEU A 1 89 ? -25.201 -2.100 24.718 1.00 64.88 89 LEU A CA 1
ATOM 675 C C . LEU A 1 89 ? -25.160 -2.277 26.245 1.00 64.88 89 LEU A C 1
ATOM 677 O O . LEU A 1 89 ? -26.115 -2.785 26.834 1.00 64.88 89 LEU A O 1
ATOM 681 N N . GLN A 1 90 ? -24.101 -1.813 26.916 1.00 68.44 90 GLN A N 1
ATOM 682 C CA . GLN A 1 90 ? -24.038 -1.816 28.381 1.00 68.44 90 GLN A CA 1
ATOM 683 C C . GLN A 1 90 ? -25.101 -0.909 29.015 1.00 68.44 90 GLN A C 1
ATOM 685 O O . GLN A 1 90 ? -25.651 -1.272 30.055 1.00 68.44 90 GLN A O 1
ATOM 690 N N . LYS A 1 91 ? -25.456 0.222 28.388 1.00 64.81 91 LYS A N 1
ATOM 691 C CA . LYS A 1 91 ? -26.561 1.079 28.858 1.00 64.81 91 LYS A CA 1
ATOM 692 C C . LYS A 1 91 ? -27.915 0.373 28.759 1.00 64.81 91 LYS A C 1
ATOM 694 O O . LYS A 1 91 ? -28.728 0.505 29.669 1.00 64.81 91 LYS A O 1
ATOM 699 N N . VAL A 1 92 ? -28.141 -0.419 27.707 1.00 61.09 92 VAL A N 1
ATOM 700 C CA . VAL A 1 92 ? -29.374 -1.212 27.540 1.00 61.09 92 VAL A CA 1
ATOM 701 C C . VAL A 1 92 ? -29.503 -2.289 28.625 1.00 61.09 92 VAL A C 1
ATOM 703 O O . VAL A 1 92 ? -30.599 -2.501 29.135 1.00 61.09 92 VAL A O 1
ATOM 706 N N . VAL A 1 93 ? -28.396 -2.918 29.037 1.00 60.22 93 VAL A N 1
ATOM 707 C CA . VAL A 1 93 ? -28.368 -3.894 30.148 1.00 60.22 93 VAL A CA 1
ATOM 708 C C . VAL A 1 93 ? -28.468 -3.217 31.524 1.00 60.22 93 VAL A C 1
ATOM 710 O O . VAL A 1 93 ? -29.024 -3.791 32.457 1.00 60.22 93 VAL A O 1
ATOM 713 N N . ALA A 1 94 ? -27.955 -1.991 31.667 1.00 57.47 94 ALA A N 1
ATOM 714 C CA . ALA A 1 94 ? -28.018 -1.221 32.911 1.00 57.47 94 ALA A CA 1
ATOM 715 C C . ALA A 1 94 ? -29.408 -0.614 33.196 1.00 57.47 94 ALA A C 1
ATOM 717 O O . ALA A 1 94 ? -29.676 -0.212 34.333 1.00 57.47 94 ALA A O 1
ATOM 718 N N . ASN A 1 95 ? -30.306 -0.577 32.206 1.00 56.47 95 ASN A N 1
ATOM 719 C CA . ASN A 1 95 ? -31.713 -0.255 32.418 1.00 56.47 95 ASN A CA 1
ATOM 720 C C . ASN A 1 95 ? -32.386 -1.418 33.160 1.00 56.47 95 ASN A C 1
ATOM 722 O O . ASN A 1 95 ? -32.630 -2.485 32.602 1.00 56.47 95 ASN A O 1
ATOM 726 N N . LYS A 1 96 ? -32.706 -1.195 34.436 1.00 54.56 96 LYS A N 1
ATOM 727 C CA . LYS A 1 96 ? -33.276 -2.167 35.389 1.00 54.56 96 LYS A CA 1
ATOM 728 C C . LYS A 1 96 ? -34.679 -2.706 35.030 1.00 54.56 96 LYS A C 1
ATOM 730 O O . LYS A 1 96 ? -35.281 -3.385 35.854 1.00 54.56 96 LYS A O 1
ATOM 735 N N . ASP A 1 97 ? -35.177 -2.452 33.821 1.00 51.56 97 ASP A N 1
ATOM 736 C CA . ASP A 1 97 ? -36.540 -2.758 33.368 1.00 51.56 97 ASP A CA 1
ATOM 737 C C . ASP A 1 97 ? -36.614 -3.833 32.267 1.00 51.56 97 ASP A C 1
ATOM 739 O O . ASP A 1 97 ? -37.670 -4.034 31.666 1.00 51.56 97 ASP A O 1
ATOM 743 N N . VAL A 1 98 ? -35.542 -4.597 32.011 1.00 48.16 98 VAL A N 1
ATOM 744 C CA . VAL A 1 98 ? -35.678 -5.849 31.242 1.00 48.16 98 VAL A CA 1
ATOM 745 C C . VAL A 1 98 ? -36.214 -6.939 32.171 1.00 48.16 98 VAL A C 1
ATOM 747 O O . VAL A 1 98 ? -35.495 -7.795 32.682 1.00 48.16 98 VAL A O 1
ATOM 750 N N . GLN A 1 99 ? -37.524 -6.883 32.392 1.00 46.94 99 GLN A N 1
ATOM 751 C CA . GLN A 1 99 ? -38.317 -7.934 33.015 1.00 46.94 99 GLN A CA 1
ATOM 752 C C . GLN A 1 99 ? -38.327 -9.169 32.102 1.00 46.94 99 GLN A C 1
ATOM 754 O O . GLN A 1 99 ? -39.274 -9.401 31.348 1.00 46.94 99 GLN A O 1
ATOM 759 N N . ILE A 1 100 ? -37.281 -9.996 32.156 1.00 44.75 100 ILE A N 1
ATOM 760 C CA . ILE A 1 100 ? -37.339 -11.348 31.591 1.00 44.75 100 ILE A CA 1
ATOM 761 C C . ILE A 1 100 ? -38.234 -12.173 32.525 1.00 44.75 100 ILE A C 1
ATOM 763 O O . ILE A 1 100 ? -37.773 -12.779 33.489 1.00 44.75 100 ILE A O 1
ATOM 767 N N . SER A 1 101 ? -39.544 -12.166 32.267 1.00 45.38 101 SER A N 1
ATOM 768 C CA . SER A 1 101 ? -40.510 -13.038 32.942 1.00 45.38 101 SER A CA 1
ATOM 769 C C . SER A 1 101 ? -40.292 -14.483 32.499 1.00 45.38 101 SER A C 1
ATOM 771 O O . SER A 1 101 ? -40.982 -15.002 31.621 1.00 45.38 101 SER A O 1
ATOM 773 N N . ILE A 1 102 ? -39.325 -15.158 33.115 1.00 42.03 102 ILE A N 1
ATOM 774 C CA . ILE A 1 102 ? -39.259 -16.615 33.090 1.00 42.03 102 ILE A CA 1
ATOM 775 C C . ILE A 1 102 ? -40.460 -17.079 33.917 1.00 42.03 102 ILE A C 1
ATOM 777 O O . ILE A 1 102 ? -40.440 -16.992 35.143 1.00 42.03 102 ILE A O 1
ATOM 781 N N . LYS A 1 103 ? -41.544 -17.515 33.264 1.00 41.75 103 LYS A N 1
ATOM 782 C CA . LYS A 1 103 ? -42.655 -18.171 33.961 1.00 41.75 103 LYS A CA 1
ATOM 783 C C . LYS A 1 103 ? -42.103 -19.437 34.619 1.00 41.75 103 LYS A C 1
ATOM 785 O O . LYS A 1 103 ? -42.017 -20.480 33.974 1.00 41.75 103 LYS A O 1
ATOM 790 N N . GLN A 1 104 ? -41.729 -19.352 35.895 1.00 42.78 104 GLN A N 1
ATOM 791 C CA . GLN A 1 104 ? -41.697 -20.515 36.770 1.00 42.78 104 GLN A CA 1
ATOM 792 C C . GLN A 1 104 ? -43.124 -21.055 36.756 1.00 42.78 104 GLN A C 1
ATOM 794 O O . GLN A 1 104 ? -44.020 -20.488 37.376 1.00 42.78 104 GLN A O 1
ATOM 799 N N . LYS A 1 105 ? -43.367 -22.091 35.949 1.00 44.59 105 LYS A N 1
ATOM 800 C CA . LYS A 1 105 ? -44.580 -22.883 36.079 1.00 44.59 105 LYS A CA 1
ATOM 801 C C . LYS A 1 105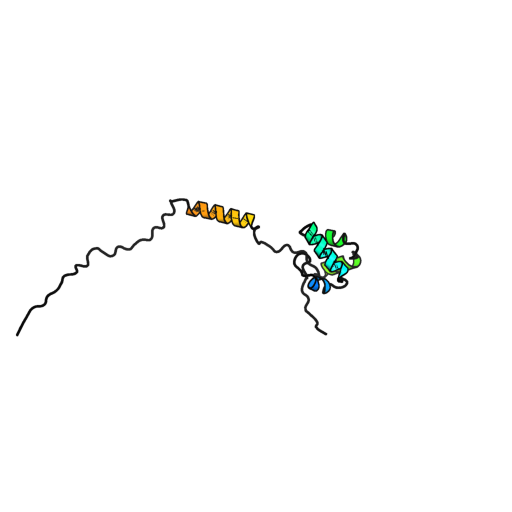 ? -44.523 -23.443 37.489 1.00 44.59 105 LYS A C 1
ATOM 803 O O . LYS A 1 105 ? -43.645 -24.247 37.789 1.00 44.59 105 LYS A O 1
ATOM 808 N N . GLU A 1 106 ? -45.388 -22.905 38.334 1.00 43.69 106 GLU A N 1
ATOM 809 C CA . GLU A 1 106 ? -45.586 -23.288 39.719 1.00 43.69 106 GLU A CA 1
ATOM 810 C C . GLU A 1 106 ? -45.453 -24.806 39.833 1.00 43.69 106 GLU A C 1
ATOM 812 O O . GLU A 1 106 ? -46.208 -25.558 39.214 1.00 43.69 106 GLU A O 1
ATOM 817 N N . ILE A 1 107 ? -44.452 -25.264 40.581 1.00 42.62 107 ILE A N 1
ATOM 818 C CA . ILE A 1 107 ? -44.497 -26.609 41.135 1.00 42.62 107 ILE A CA 1
ATOM 819 C C . ILE A 1 107 ? -45.626 -26.499 42.162 1.00 42.62 107 ILE A C 1
ATOM 821 O O . ILE A 1 107 ? -45.460 -25.740 43.120 1.00 42.62 107 ILE A O 1
ATOM 825 N N . PRO A 1 108 ? -46.798 -27.125 41.956 1.00 47.09 108 PRO A N 1
ATOM 826 C CA . PRO A 1 108 ? -47.916 -26.924 42.858 1.00 47.09 108 PRO A CA 1
ATOM 827 C C . PRO A 1 108 ? -47.485 -27.320 44.269 1.00 47.09 108 PRO A C 1
ATOM 829 O O . PRO A 1 108 ? -47.025 -28.439 44.517 1.00 47.09 108 PRO A O 1
ATOM 832 N N . SER A 1 109 ? -47.613 -26.368 45.189 1.00 53.50 109 SER A N 1
ATOM 833 C CA . SER A 1 109 ? -47.466 -26.549 46.626 1.00 53.50 109 SER A CA 1
ATOM 834 C C . SER A 1 109 ? -48.518 -27.550 47.106 1.00 53.50 109 SER A C 1
ATOM 836 O O . SER A 1 109 ? -49.631 -27.179 47.469 1.00 53.50 109 SER A O 1
ATOM 838 N N . GLY A 1 110 ? -48.191 -28.838 47.024 1.00 50.31 110 GLY A N 1
ATOM 839 C CA . GLY A 1 110 ? -49.127 -29.913 47.348 1.00 50.31 110 GLY A CA 1
ATOM 840 C C . GLY A 1 110 ? -48.531 -31.317 47.414 1.00 50.31 110 GLY A C 1
ATOM 841 O O . GLY A 1 110 ? -49.287 -32.268 47.583 1.00 50.31 110 GLY A O 1
ATOM 842 N N . ILE A 1 111 ? -47.207 -31.496 47.319 1.00 47.56 111 ILE A N 1
ATOM 843 C CA . ILE A 1 111 ? -46.604 -32.804 47.616 1.00 47.56 111 ILE A CA 1
ATOM 844 C C . ILE A 1 111 ? -46.478 -32.921 49.134 1.00 47.56 111 ILE A C 1
ATOM 846 O O . ILE A 1 111 ? -45.489 -32.513 49.740 1.00 47.56 111 ILE A O 1
ATOM 850 N N . THR A 1 112 ? -47.517 -33.462 49.763 1.00 44.88 112 THR A N 1
ATOM 851 C CA . THR A 1 112 ? -47.442 -33.932 51.142 1.00 44.88 112 THR A CA 1
ATOM 852 C C . THR A 1 112 ? -46.451 -35.094 51.188 1.00 44.88 112 THR A C 1
ATOM 854 O O . THR A 1 112 ? -46.735 -36.184 50.694 1.00 44.88 112 THR A O 1
ATOM 857 N N . VAL A 1 113 ? -45.275 -34.885 51.782 1.00 54.25 113 VAL A N 1
ATOM 858 C CA . VAL A 1 113 ? -44.400 -35.997 52.174 1.00 54.25 113 VAL A CA 1
ATOM 859 C C . VAL A 1 113 ? -45.015 -36.632 53.424 1.00 54.25 113 VAL A C 1
ATOM 861 O O . VAL A 1 113 ? -44.625 -36.338 54.552 1.00 54.25 113 VAL A O 1
ATOM 864 N N . THR A 1 114 ? -46.036 -37.472 53.242 1.00 41.66 114 THR A N 1
ATOM 865 C CA . THR A 1 114 ? -46.601 -38.277 54.330 1.00 41.66 114 THR A CA 1
ATOM 866 C C . THR A 1 114 ? -45.708 -39.497 54.528 1.00 41.66 114 THR A C 1
ATOM 868 O O . THR A 1 114 ? -45.612 -40.367 53.665 1.00 41.66 114 THR A O 1
ATOM 871 N N . ARG A 1 115 ? -45.037 -39.571 55.679 1.00 54.94 115 ARG A N 1
ATOM 872 C CA . ARG A 1 115 ? -44.269 -40.745 56.108 1.00 54.94 115 ARG A CA 1
ATOM 873 C C . ARG A 1 115 ? -45.246 -41.902 56.363 1.00 54.94 115 ARG A C 1
ATOM 875 O O . ARG A 1 115 ? -45.832 -41.985 57.438 1.00 54.94 115 ARG A O 1
ATOM 882 N N . ALA A 1 116 ? -45.455 -42.773 55.377 1.00 46.78 116 ALA A N 1
ATOM 883 C CA . ALA A 1 116 ? -46.260 -43.980 55.543 1.00 46.78 116 ALA A CA 1
ATOM 884 C C . ALA A 1 116 ? -45.450 -45.032 56.316 1.00 46.78 116 ALA A C 1
ATOM 886 O O . ALA A 1 116 ? -44.572 -45.696 55.774 1.00 46.78 116 ALA A O 1
ATOM 887 N N . ASN A 1 117 ? -45.731 -45.155 57.612 1.00 54.28 1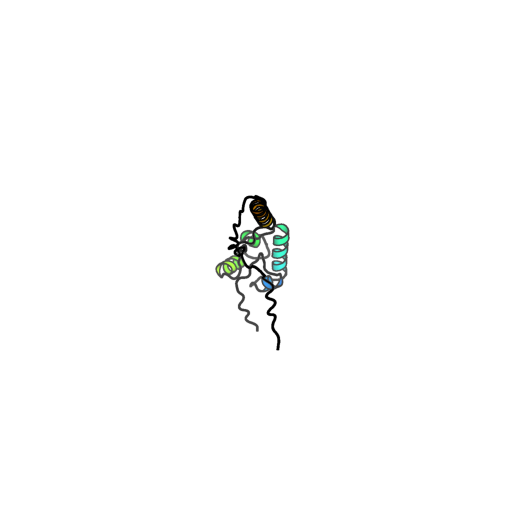17 ASN A N 1
ATOM 888 C CA . ASN A 1 117 ? -45.358 -46.324 58.395 1.00 54.28 117 ASN A CA 1
ATOM 889 C C . ASN A 1 117 ? -46.430 -47.399 58.162 1.00 54.28 117 ASN A C 1
ATOM 891 O O . ASN A 1 117 ? -47.521 -47.305 58.723 1.00 54.28 117 ASN A O 1
ATOM 895 N N . SER A 1 118 ? -46.154 -48.402 57.330 1.00 53.78 118 SER A N 1
ATOM 896 C CA . SER A 1 118 ? -46.977 -49.613 57.281 1.00 53.78 118 SER A CA 1
ATOM 897 C C . SER A 1 118 ? -46.471 -50.600 58.329 1.00 53.78 118 SER A C 1
ATOM 899 O O . SER A 1 118 ? -45.521 -51.350 58.120 1.00 53.78 118 SER A O 1
ATOM 901 N N . LYS A 1 119 ? -47.133 -50.529 59.483 1.00 57.75 119 LYS A N 1
ATOM 902 C CA . LYS A 1 119 ? -47.166 -51.521 60.561 1.00 57.75 119 LYS A CA 1
ATOM 903 C C . LYS A 1 119 ? -47.769 -52.847 60.054 1.00 57.75 119 LYS A C 1
ATOM 905 O O . LYS A 1 119 ? -48.538 -52.817 59.093 1.00 57.75 119 LYS A O 1
ATOM 910 N N . THR A 1 120 ? -47.540 -53.922 60.822 1.00 41.94 120 THR A N 1
ATOM 911 C CA . THR A 1 120 ? -48.225 -55.247 60.841 1.00 41.94 120 THR A CA 1
ATOM 912 C C . THR A 1 120 ? -47.348 -56.367 60.259 1.00 41.94 120 THR A C 1
ATOM 914 O O . THR A 1 120 ? -47.119 -56.397 59.058 1.00 41.94 120 THR A O 1
ATOM 917 N N . THR A 1 121 ? -46.643 -57.180 61.059 1.00 41.69 121 THR A N 1
ATOM 918 C CA . THR A 1 121 ? -47.078 -58.182 62.071 1.00 41.69 121 THR A CA 1
ATOM 919 C C . THR A 1 121 ? -47.687 -59.440 61.451 1.00 41.69 121 THR A C 1
ATOM 921 O O . THR A 1 121 ? -48.828 -59.406 61.005 1.00 41.69 121 THR A O 1
ATOM 924 N N . ILE A 1 122 ? -46.942 -60.545 61.539 1.00 49.62 122 ILE A N 1
ATOM 925 C CA . ILE A 1 122 ? -47.334 -61.810 62.189 1.00 49.62 122 ILE A CA 1
ATOM 926 C C . ILE A 1 122 ? -46.075 -62.451 62.768 1.00 49.62 122 ILE A C 1
ATOM 928 O O . ILE A 1 122 ? -45.015 -62.320 62.115 1.00 49.62 122 ILE A O 1
#

Organism: Pinctada imbricata (NCBI:txid66713)

Foldseek 3Di:
DDPPPQAADALLPDDLVNQCVQPLRDNVLSVQSVVLCVVVVADDLVNSCVPPSDDPVRSVVCVVVRNYDRDPPPDDQPPVRVVVVVVVVVVVVVPPPPPPPPPPPDPPPDPPPDPDDDDDDD

pLDDT: mean 71.49, std 17.8, range [35.28, 91.56]